Protein AF-A0AA87ANX9-F1 (afdb_monomer)

Secondary structure (DSSP, 8-state):
-------EEEEETTEEEEEE-HHHHHHHHT--HHHHHHTTSGGG-SSSSEEEEE-------

Radius of gyration: 12.26 Å; Cα contacts (8 Å, |Δi|>4): 83; chains: 1; bounding box: 32×35×22 Å

Organism: NCBI:txid562981

Nearest PDB structures (foldseek):
  8b6e-assembly2_B  TM=5.545E-01  e=3.489E+00  Paulinella chromatophora
  5dvy-assembly1_A  TM=4.180E-01  e=5.687E+00  Enterococcus faecium DO
  6g0k-assembly1_A  TM=4.118E-01  e=7.011E+00  Enterococcus faecium
  4dki-assembly3_A  TM=4.223E-01  e=5.687E+00  Staphylococcus aureus subsp. aureus COL

Se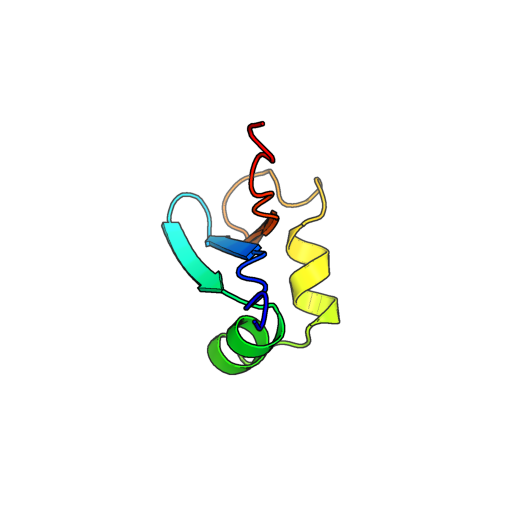quence (61 aa):
MANIEKDYALYYGDELIFVGTMKEMAEFTNKRIETLYTYGNKRYKDRNTYLLIKIEEDEEC

Mean predicted aligned error: 7.39 Å

Solvent-accessible surface area (backbone atoms only — not comparable to full-atom values): 3727 Å² total; per-residue (Å²): 127,85,80,76,59,59,38,32,37,35,26,49,56,93,45,82,75,49,76,34,35,66,66,59,49,21,67,74,68,73,45,56,57,73,60,53,57,55,26,50,38,81,86,39,73,63,86,80,37,51,32,39,43,76,51,74,82,80,84,86,125

Foldseek 3Di:
DDPQCQFKWKDFFPRTDDTGDLVVVCVVVVHDSVVLVVLCDPVVVDHGGMHMDTDDDPPDD

pLDDT: mean 79.45, std 16.28, range [32.88, 94.0]

Structure (mmCIF, N/CA/C/O backbone):
data_AF-A0AA87ANX9-F1
#
_entry.id   AF-A0AA87ANX9-F1
#
loop_
_atom_site.group_PDB
_atom_site.id
_atom_site.type_symbol
_atom_site.label_atom_id
_atom_site.label_alt_id
_atom_site.label_comp_id
_atom_site.label_asym_id
_atom_site.label_entity_id
_atom_site.label_seq_id
_atom_site.pdbx_PDB_ins_code
_atom_site.Cartn_x
_atom_site.Cartn_y
_atom_site.Cartn_z
_atom_site.occupancy
_atom_site.B_iso_or_equiv
_atom_site.auth_seq_id
_atom_site.auth_comp_id
_atom_site.auth_asym_id
_atom_site.auth_atom_id
_atom_site.pdbx_PDB_model_num
ATOM 1 N N . MET A 1 1 ? -15.650 20.210 2.549 1.00 32.88 1 MET A N 1
ATOM 2 C CA . MET A 1 1 ? -16.192 18.888 2.161 1.00 32.88 1 MET A CA 1
ATOM 3 C C . MET A 1 1 ? -15.024 17.927 2.192 1.00 32.88 1 MET A C 1
ATOM 5 O O . MET A 1 1 ? -13.943 18.352 1.823 1.00 32.88 1 MET A O 1
ATOM 9 N N . ALA A 1 2 ? -15.202 16.748 2.786 1.00 39.56 2 ALA A N 1
ATOM 10 C CA . ALA A 1 2 ? -14.111 15.865 3.191 1.00 39.56 2 ALA A CA 1
ATOM 11 C C . ALA A 1 2 ? -13.150 15.574 2.025 1.00 39.56 2 ALA A C 1
ATOM 13 O O . ALA A 1 2 ? -13.562 14.942 1.055 1.00 39.56 2 ALA A O 1
ATOM 14 N N . ASN A 1 3 ? -11.899 16.034 2.145 1.00 47.34 3 ASN A N 1
ATOM 15 C CA . ASN A 1 3 ? -10.774 15.490 1.392 1.00 47.34 3 ASN A CA 1
ATOM 16 C C . ASN A 1 3 ? -10.690 14.023 1.794 1.00 47.34 3 ASN A C 1
ATOM 18 O O . ASN A 1 3 ? -10.197 13.687 2.868 1.00 47.34 3 ASN A O 1
ATOM 22 N N . ILE A 1 4 ? -11.301 13.152 0.999 1.00 52.16 4 ILE A N 1
ATOM 23 C CA . ILE A 1 4 ? -11.083 11.722 1.138 1.00 52.16 4 ILE A CA 1
ATOM 24 C C . ILE A 1 4 ? -9.702 11.514 0.527 1.00 52.16 4 ILE A C 1
ATOM 26 O O . ILE A 1 4 ? -9.590 11.350 -0.683 1.00 52.16 4 ILE A O 1
ATOM 30 N N . GLU A 1 5 ? -8.689 11.650 1.385 1.00 54.56 5 GLU A N 1
ATOM 31 C CA . GLU A 1 5 ? -7.247 11.485 1.163 1.00 54.56 5 GLU A CA 1
ATOM 32 C C . GLU A 1 5 ? -6.946 10.159 0.440 1.00 54.56 5 GLU A C 1
ATOM 34 O O . GLU A 1 5 ? -6.575 9.147 1.041 1.00 54.56 5 GLU A O 1
ATOM 39 N N . LYS A 1 6 ? -7.156 10.109 -0.880 1.00 61.25 6 LYS A N 1
ATOM 40 C CA . LYS A 1 6 ? -6.687 9.011 -1.733 1.00 61.25 6 LYS A CA 1
ATOM 41 C C . LYS A 1 6 ? -5.203 9.219 -2.000 1.00 61.25 6 LYS A C 1
ATOM 43 O O . LYS A 1 6 ? -4.785 9.488 -3.119 1.00 61.25 6 LYS A O 1
ATOM 48 N N . ASP A 1 7 ? -4.421 9.065 -0.944 1.00 78.1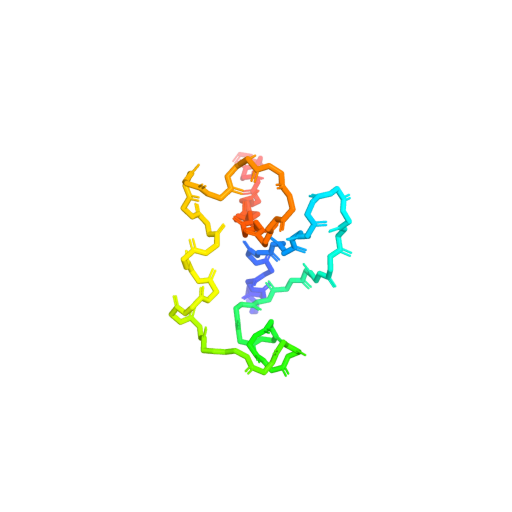9 7 ASP A N 1
ATOM 49 C CA . ASP A 1 7 ? -3.040 9.528 -0.921 1.00 78.19 7 ASP A CA 1
ATOM 50 C C . ASP A 1 7 ? -2.042 8.470 -1.386 1.00 78.19 7 ASP A C 1
ATOM 52 O O . ASP A 1 7 ? -0.867 8.790 -1.531 1.00 78.19 7 ASP A O 1
ATOM 56 N N . TYR A 1 8 ? -2.441 7.203 -1.576 1.00 89.38 8 TYR A N 1
ATOM 57 C CA . TYR A 1 8 ? -1.474 6.128 -1.805 1.00 89.38 8 TYR A CA 1
ATOM 58 C C . TYR A 1 8 ? -1.910 5.072 -2.825 1.00 89.38 8 TYR A C 1
ATOM 60 O O . TYR A 1 8 ? -3.058 4.627 -2.861 1.00 89.38 8 TYR A O 1
ATOM 68 N N . ALA A 1 9 ? -0.932 4.600 -3.597 1.00 91.50 9 ALA A N 1
ATOM 69 C CA . ALA A 1 9 ? -1.014 3.428 -4.457 1.00 91.50 9 ALA A CA 1
ATOM 70 C C . ALA A 1 9 ? 0.004 2.368 -4.012 1.00 91.50 9 ALA A C 1
ATOM 72 O O . ALA A 1 9 ? 1.177 2.673 -3.785 1.00 91.50 9 ALA A O 1
ATOM 73 N N . LEU A 1 10 ? -0.439 1.115 -3.904 1.00 92.19 10 LEU A N 1
ATOM 74 C CA . LEU A 1 10 ? 0.397 -0.040 -3.593 1.00 92.19 10 LEU A CA 1
ATOM 75 C C . LEU A 1 10 ? 0.602 -0.884 -4.845 1.00 92.19 10 LEU A C 1
ATOM 77 O O . LEU A 1 10 ? -0.363 -1.357 -5.444 1.00 92.19 10 LEU A O 1
ATOM 81 N N . TYR A 1 11 ? 1.862 -1.127 -5.175 1.00 91.00 11 TYR A N 1
ATOM 82 C CA . TYR A 1 11 ? 2.282 -1.995 -6.266 1.00 91.00 11 TYR A CA 1
ATOM 83 C C . TYR A 1 11 ? 3.001 -3.228 -5.730 1.00 91.00 11 TYR A C 1
ATOM 85 O O . TYR A 1 11 ? 3.619 -3.170 -4.666 1.00 91.00 11 TYR A O 1
ATOM 93 N N . TYR A 1 12 ? 2.966 -4.324 -6.485 1.00 88.00 12 TYR A N 1
ATOM 94 C CA . TYR A 1 12 ? 3.869 -5.461 -6.326 1.00 88.00 12 TYR A CA 1
ATOM 95 C C . TYR A 1 12 ? 4.557 -5.727 -7.667 1.00 88.00 12 TYR A C 1
ATOM 97 O O . TYR A 1 12 ? 3.931 -6.183 -8.623 1.00 88.00 12 TYR A O 1
ATOM 105 N N . GLY A 1 13 ? 5.847 -5.394 -7.763 1.00 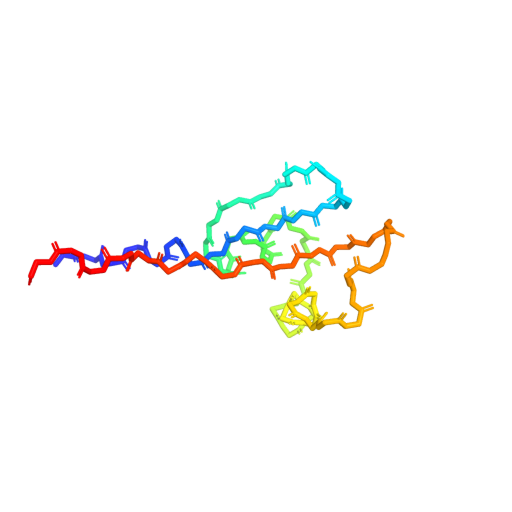84.50 13 GLY A N 1
ATOM 1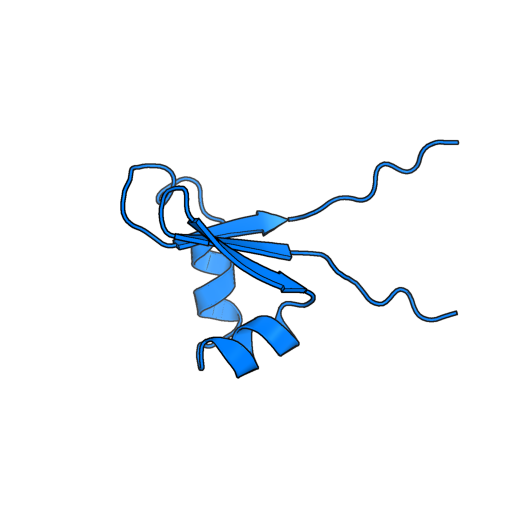06 C CA . GLY A 1 13 ? 6.510 -5.325 -9.068 1.00 84.50 13 GLY A CA 1
ATOM 107 C C . GLY A 1 13 ? 5.833 -4.285 -9.969 1.00 84.50 13 GLY A C 1
ATOM 108 O O . GLY A 1 13 ? 5.755 -3.120 -9.589 1.00 84.50 13 GLY A O 1
ATOM 109 N N . ASP A 1 14 ? 5.333 -4.721 -11.126 1.00 84.38 14 ASP A N 1
ATOM 110 C CA . ASP A 1 14 ? 4.640 -3.865 -12.102 1.00 84.38 14 ASP A CA 1
ATOM 111 C C . ASP A 1 14 ? 3.101 -3.924 -11.969 1.00 84.38 14 ASP A C 1
ATOM 113 O O . ASP A 1 14 ? 2.381 -3.266 -12.719 1.00 84.38 14 ASP A O 1
ATOM 117 N N . GLU A 1 15 ? 2.576 -4.710 -11.024 1.00 89.44 15 GLU A N 1
ATOM 118 C CA . GLU A 1 15 ? 1.137 -4.883 -10.818 1.00 89.44 15 GLU A CA 1
ATOM 119 C C . GLU A 1 15 ? 0.604 -3.889 -9.780 1.00 89.44 15 GLU A C 1
ATOM 121 O O . GLU A 1 15 ? 1.131 -3.794 -8.667 1.00 89.44 15 GLU A O 1
ATOM 126 N N . LEU A 1 16 ? -0.462 -3.161 -10.128 1.00 91.25 16 LEU A N 1
ATOM 127 C CA . LEU A 1 16 ? -1.192 -2.311 -9.190 1.00 91.25 16 LEU A CA 1
ATOM 128 C C . LEU A 1 16 ? -2.114 -3.173 -8.322 1.00 91.25 16 LEU A C 1
ATOM 130 O O . LEU A 1 16 ? -3.039 -3.802 -8.827 1.00 91.25 16 LEU A O 1
ATOM 134 N N . ILE A 1 17 ? -1.890 -3.146 -7.012 1.00 93.25 17 ILE A N 1
ATOM 135 C CA . ILE A 1 17 ? -2.624 -3.963 -6.041 1.00 93.25 17 ILE A CA 1
ATOM 136 C C . ILE A 1 17 ? -3.779 -3.184 -5.410 1.00 93.25 17 ILE A C 1
ATOM 138 O O . ILE A 1 17 ? -4.868 -3.725 -5.235 1.00 93.25 17 ILE A O 1
ATOM 142 N N . PHE A 1 18 ? -3.546 -1.925 -5.027 1.00 93.12 18 PHE A N 1
ATOM 143 C CA . PHE A 1 18 ? -4.537 -1.128 -4.300 1.00 93.12 18 PHE A CA 1
ATOM 144 C C . PHE A 1 18 ? -4.309 0.376 -4.475 1.00 93.12 18 PHE A C 1
ATOM 146 O O . PHE A 1 18 ? -3.164 0.819 -4.540 1.00 93.12 18 PHE A O 1
ATOM 153 N N . VAL A 1 19 ? -5.387 1.164 -4.480 1.00 92.25 19 VAL A N 1
ATOM 154 C CA . VAL A 1 19 ? -5.350 2.635 -4.418 1.00 92.25 19 VAL A CA 1
ATOM 155 C C . VAL A 1 19 ? -6.372 3.112 -3.396 1.00 92.25 19 VAL A C 1
ATOM 157 O O . VAL A 1 19 ? -7.536 2.722 -3.468 1.00 92.25 19 VAL A O 1
ATOM 160 N N . GLY A 1 20 ? -5.952 3.970 -2.470 1.00 91.31 20 GLY A N 1
ATOM 161 C CA . GLY A 1 20 ? -6.827 4.535 -1.447 1.00 9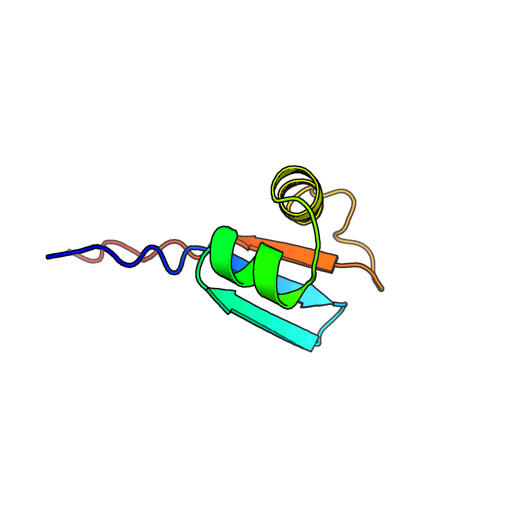1.31 20 GLY A CA 1
ATOM 162 C C . GLY A 1 20 ? -6.051 5.075 -0.251 1.00 91.31 20 GLY A C 1
ATOM 163 O O . GLY A 1 20 ? -4.855 5.354 -0.337 1.00 91.31 20 GLY A O 1
ATOM 164 N N . THR A 1 21 ? -6.738 5.206 0.880 1.00 91.06 21 THR A N 1
ATOM 165 C CA . THR A 1 21 ? -6.122 5.627 2.143 1.00 91.06 21 THR A CA 1
ATOM 166 C C . THR A 1 21 ? -5.247 4.510 2.728 1.00 91.06 21 THR A C 1
ATOM 168 O O . THR A 1 21 ? -5.455 3.317 2.483 1.00 91.06 21 THR A O 1
ATOM 171 N N . MET A 1 22 ? -4.311 4.870 3.612 1.00 89.69 22 MET A N 1
ATOM 172 C CA . MET A 1 22 ? -3.524 3.881 4.367 1.00 89.69 22 MET A CA 1
ATOM 173 C C . MET A 1 22 ? -4.386 2.966 5.240 1.00 89.69 22 MET A C 1
ATOM 175 O O . MET A 1 22 ? -4.020 1.814 5.474 1.00 89.69 22 MET A O 1
ATOM 179 N N . LYS A 1 23 ? -5.525 3.468 5.732 1.00 91.00 23 LYS A N 1
ATOM 180 C CA . LYS A 1 23 ? -6.445 2.685 6.558 1.00 91.00 23 LYS A CA 1
ATOM 181 C C . LYS A 1 23 ? -7.122 1.593 5.734 1.00 91.00 23 LYS A C 1
ATOM 183 O O . LYS A 1 23 ? -7.055 0.431 6.120 1.00 91.00 23 LYS A O 1
ATOM 188 N N . GLU A 1 24 ? -7.683 1.951 4.582 1.00 92.00 24 GLU A N 1
ATOM 189 C CA . GLU A 1 24 ? -8.317 0.981 3.683 1.00 92.00 24 GLU A CA 1
ATOM 190 C C . GLU A 1 24 ? -7.296 -0.046 3.175 1.00 92.00 24 GLU A C 1
ATOM 192 O O . GLU A 1 24 ? -7.583 -1.239 3.117 1.00 92.00 24 GLU A O 1
ATOM 197 N N . MET A 1 25 ? -6.065 0.390 2.888 1.00 93.00 25 MET A N 1
ATOM 198 C CA . MET A 1 25 ? -4.983 -0.507 2.485 1.00 93.00 25 MET A CA 1
ATOM 199 C C . MET A 1 25 ? -4.575 -1.476 3.604 1.00 93.00 25 MET A C 1
ATOM 201 O O . MET A 1 25 ? -4.287 -2.646 3.339 1.00 93.00 25 MET A O 1
ATOM 205 N N . ALA A 1 26 ? -4.548 -1.023 4.859 1.00 92.62 26 ALA A N 1
ATOM 206 C CA . ALA A 1 26 ? -4.271 -1.874 6.015 1.00 92.62 26 ALA A CA 1
ATOM 207 C C . ALA A 1 26 ? -5.361 -2.936 6.209 1.00 92.62 26 ALA A C 1
ATOM 209 O O . ALA A 1 26 ? -5.036 -4.097 6.456 1.00 92.62 26 ALA A O 1
ATOM 210 N N . GLU A 1 27 ? -6.630 -2.561 6.034 1.00 94.00 27 GLU A N 1
ATOM 211 C CA . GLU A 1 27 ? -7.768 -3.484 6.084 1.00 94.00 27 GLU A CA 1
ATOM 212 C C . GLU A 1 27 ? -7.734 -4.490 4.923 1.00 94.00 27 GLU A C 1
ATOM 214 O O . GLU A 1 27 ? -7.897 -5.688 5.148 1.00 94.00 27 GLU A O 1
ATOM 219 N N . PHE A 1 28 ? -7.430 -4.035 3.702 1.00 92.88 28 PHE A N 1
ATOM 220 C CA . PHE A 1 28 ? -7.327 -4.889 2.515 1.00 92.88 28 PHE A CA 1
ATOM 221 C C . PHE A 1 28 ? -6.171 -5.896 2.602 1.00 92.88 28 PHE A C 1
ATOM 223 O O . PHE A 1 28 ? -6.332 -7.075 2.295 1.00 92.88 28 PHE A O 1
ATOM 230 N N . THR A 1 29 ? -4.989 -5.444 3.031 1.00 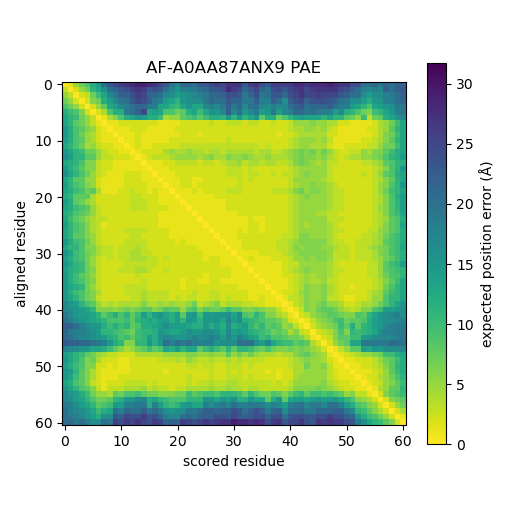89.50 29 THR A N 1
ATOM 231 C CA . THR A 1 29 ? -3.777 -6.282 3.084 1.00 89.50 29 THR A CA 1
ATOM 232 C C . THR A 1 29 ? -3.611 -7.045 4.400 1.00 89.50 29 THR A C 1
ATOM 234 O O . THR A 1 29 ? -2.713 -7.885 4.505 1.00 89.50 29 THR A O 1
ATOM 237 N N . ASN A 1 30 ? -4.437 -6.744 5.410 1.00 93.94 30 ASN A N 1
ATOM 238 C CA . ASN A 1 30 ? -4.294 -7.202 6.794 1.00 93.94 30 ASN A CA 1
ATOM 239 C C . ASN A 1 30 ? -2.888 -6.927 7.377 1.00 93.94 30 ASN A C 1
ATOM 241 O O . ASN A 1 30 ? -2.307 -7.743 8.100 1.00 93.94 30 ASN A O 1
ATOM 245 N N . LYS A 1 31 ? -2.298 -5.780 7.018 1.00 90.88 31 LYS A N 1
ATOM 246 C CA . LYS A 1 31 ? -0.977 -5.332 7.487 1.00 90.88 31 LYS A CA 1
ATOM 247 C C . LYS A 1 31 ? -1.111 -4.106 8.374 1.00 90.88 31 LYS A C 1
ATOM 249 O O . LYS A 1 31 ? -2.039 -3.317 8.250 1.00 90.88 31 LYS A O 1
ATOM 254 N N . ARG A 1 32 ? -0.125 -3.903 9.249 1.00 92.56 32 ARG A N 1
ATOM 255 C CA . ARG A 1 32 ? -0.026 -2.663 10.024 1.00 92.56 32 ARG A CA 1
ATOM 256 C C . ARG A 1 32 ? 0.340 -1.501 9.106 1.00 92.56 32 ARG A C 1
ATOM 258 O O . ARG A 1 32 ? 1.192 -1.649 8.232 1.00 92.56 32 ARG A O 1
ATOM 265 N N . ILE A 1 33 ? -0.228 -0.331 9.384 1.00 90.62 33 ILE A N 1
ATOM 266 C CA . ILE A 1 33 ? 0.092 0.926 8.690 1.00 90.62 33 ILE A CA 1
ATOM 267 C C . ILE A 1 33 ? 1.605 1.208 8.722 1.00 90.62 33 ILE A C 1
ATOM 269 O O . ILE A 1 33 ? 2.185 1.563 7.701 1.00 90.62 33 ILE A O 1
ATOM 273 N N . GLU A 1 34 ? 2.270 0.964 9.857 1.00 90.25 34 GLU A N 1
ATOM 274 C CA . GLU A 1 34 ? 3.729 1.104 9.991 1.00 90.25 34 GLU A CA 1
ATOM 275 C C . GLU A 1 34 ? 4.490 0.243 8.974 1.00 90.25 34 GLU A C 1
ATOM 277 O O . GLU A 1 34 ? 5.450 0.702 8.362 1.00 90.25 34 GLU A O 1
ATOM 282 N N . THR A 1 35 ? 4.036 -0.996 8.752 1.00 90.00 35 THR A N 1
ATOM 283 C CA . THR A 1 35 ? 4.617 -1.906 7.758 1.00 90.00 35 THR A CA 1
ATOM 284 C C . THR A 1 35 ? 4.401 -1.386 6.343 1.00 90.00 35 THR A C 1
ATOM 286 O O . THR A 1 3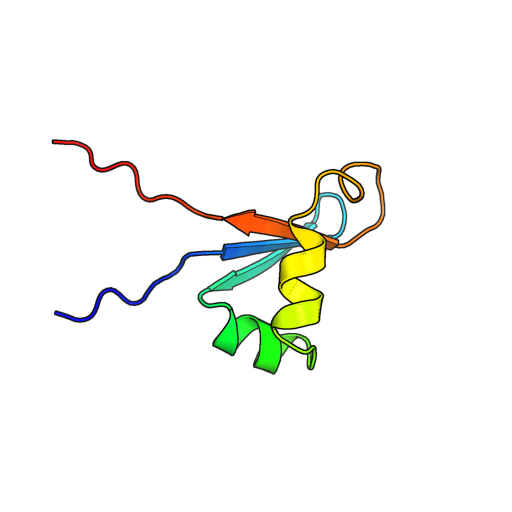5 ? 5.339 -1.404 5.550 1.00 90.00 35 THR A O 1
ATOM 289 N N . LEU A 1 36 ? 3.204 -0.887 6.032 1.00 90.19 36 LEU A N 1
ATOM 290 C CA . LEU A 1 36 ? 2.900 -0.318 4.719 1.00 90.19 36 LEU A CA 1
ATOM 291 C C . LEU A 1 36 ? 3.811 0.877 4.399 1.00 90.19 36 LEU A C 1
ATOM 293 O O . LEU A 1 36 ? 4.377 0.927 3.310 1.00 90.19 36 LEU A O 1
ATOM 297 N N . TYR A 1 37 ? 4.063 1.771 5.362 1.00 88.50 37 TYR A N 1
ATOM 298 C CA . TYR A 1 37 ? 5.000 2.886 5.170 1.00 88.50 37 TYR A CA 1
ATOM 299 C C . TYR A 1 37 ? 6.428 2.431 4.854 1.00 88.50 37 TYR A C 1
ATOM 301 O O . TYR A 1 37 ? 7.149 3.130 4.138 1.00 88.50 37 TYR A O 1
ATOM 309 N N . THR A 1 38 ? 6.850 1.250 5.324 1.00 87.19 38 THR A N 1
ATOM 310 C CA . THR A 1 38 ? 8.176 0.730 4.961 1.00 87.19 38 THR A CA 1
ATOM 311 C C . THR A 1 38 ? 8.305 0.472 3.461 1.00 87.19 38 THR A C 1
ATOM 313 O O . THR A 1 38 ? 9.393 0.669 2.925 1.00 87.19 38 THR A O 1
ATOM 316 N N . TYR A 1 39 ? 7.213 0.135 2.765 1.00 86.50 39 TYR A N 1
ATOM 317 C CA . TYR A 1 39 ? 7.198 -0.109 1.318 1.00 86.50 39 TYR A CA 1
ATOM 318 C C . TYR A 1 39 ? 7.392 1.166 0.485 1.00 86.50 39 TYR A C 1
ATOM 320 O O . TYR A 1 39 ? 7.703 1.076 -0.698 1.00 86.50 39 TYR A O 1
ATOM 328 N N . GLY A 1 40 ? 7.268 2.355 1.084 1.00 83.94 40 GLY A N 1
ATOM 329 C CA . GLY A 1 40 ? 7.635 3.621 0.436 1.00 83.94 40 GLY A CA 1
ATOM 330 C C . GLY A 1 40 ? 9.140 3.910 0.469 1.00 83.94 40 GLY A C 1
ATOM 331 O O . GLY A 1 40 ? 9.612 4.887 -0.111 1.00 83.94 40 GLY A O 1
ATOM 332 N N . ASN A 1 41 ? 9.931 3.087 1.166 1.00 79.12 41 ASN A N 1
ATOM 333 C CA . ASN A 1 41 ? 11.369 3.289 1.275 1.00 79.12 41 ASN A CA 1
ATOM 334 C C . ASN A 1 41 ? 12.089 2.858 -0.016 1.00 79.12 41 ASN A C 1
ATOM 336 O O . ASN A 1 41 ? 11.868 1.763 -0.531 1.00 79.12 41 ASN A O 1
ATOM 340 N N . LYS A 1 42 ? 13.039 3.681 -0.485 1.00 64.38 42 LYS A N 1
ATOM 341 C CA . LYS A 1 42 ? 13.849 3.464 -1.702 1.00 64.38 42 LYS A CA 1
ATOM 342 C C . LYS A 1 42 ? 14.568 2.108 -1.766 1.00 64.38 42 LYS A C 1
ATOM 344 O O . LYS A 1 42 ? 14.965 1.702 -2.852 1.00 64.38 42 LYS A O 1
ATOM 349 N N . ARG A 1 43 ? 14.735 1.405 -0.640 1.00 61.41 43 ARG A N 1
ATOM 350 C CA . ARG A 1 43 ? 15.288 0.038 -0.602 1.00 61.41 43 ARG A CA 1
ATOM 351 C C . ARG A 1 43 ? 14.427 -1.002 -1.330 1.00 61.41 43 ARG A C 1
ATOM 353 O O . ARG A 1 43 ? 14.964 -2.025 -1.727 1.00 61.41 43 ARG A O 1
ATOM 360 N N . TYR A 1 44 ? 13.136 -0.737 -1.524 1.00 59.03 44 TYR A N 1
ATOM 361 C CA . TYR A 1 44 ? 12.192 -1.642 -2.189 1.00 59.03 44 TYR A CA 1
ATOM 362 C C . TYR A 1 44 ? 12.007 -1.341 -3.684 1.00 59.03 44 TYR A C 1
ATOM 364 O O . TYR A 1 44 ? 11.062 -1.808 -4.310 1.00 59.03 44 TYR A O 1
ATOM 372 N N . LYS A 1 45 ? 12.906 -0.541 -4.270 1.00 60.47 45 LYS A N 1
ATOM 373 C CA . LYS A 1 45 ? 12.850 -0.171 -5.688 1.00 60.47 45 LYS A CA 1
ATOM 374 C C . LYS A 1 45 ? 13.318 -1.299 -6.621 1.00 60.47 45 LYS A C 1
ATOM 376 O O . L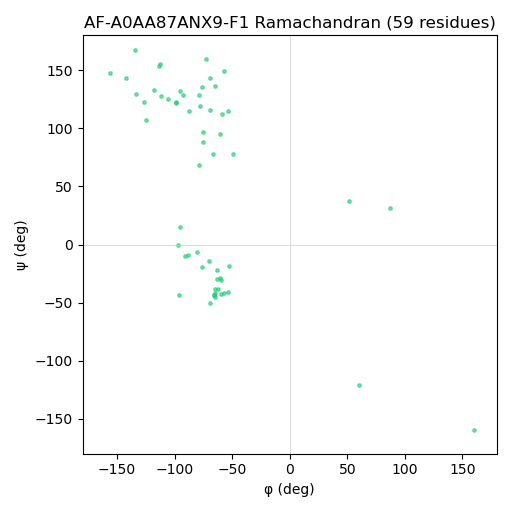YS A 1 45 ? 12.989 -1.283 -7.804 1.00 60.47 45 LYS A O 1
ATOM 381 N N . ASP A 1 46 ? 14.058 -2.273 -6.093 1.00 61.66 46 ASP A N 1
ATOM 382 C CA . ASP A 1 46 ? 14.586 -3.408 -6.847 1.00 61.66 46 ASP A CA 1
ATOM 383 C C . ASP A 1 46 ? 13.660 -4.636 -6.738 1.00 61.66 46 ASP A C 1
ATOM 385 O O . ASP A 1 46 ? 13.156 -4.983 -5.671 1.00 61.66 46 ASP A O 1
ATOM 389 N N . ARG A 1 47 ? 13.382 -5.224 -7.906 1.00 61.34 47 ARG A N 1
ATOM 390 C CA . ARG A 1 47 ? 12.163 -5.957 -8.302 1.00 61.34 47 ARG A CA 1
ATOM 391 C C . ARG A 1 47 ? 11.764 -7.169 -7.432 1.00 61.34 47 ARG A C 1
ATOM 393 O O . ARG A 1 47 ? 12.613 -7.919 -6.962 1.00 61.34 47 ARG A O 1
ATOM 400 N N . ASN A 1 48 ? 10.439 -7.391 -7.368 1.00 70.94 48 ASN A N 1
ATOM 401 C CA . ASN A 1 48 ? 9.649 -8.425 -6.650 1.00 70.94 48 ASN A CA 1
ATOM 402 C C . ASN A 1 48 ? 9.243 -8.117 -5.198 1.00 70.94 48 ASN A C 1
ATOM 404 O O . ASN A 1 48 ? 9.087 -9.020 -4.372 1.00 70.94 48 ASN A O 1
ATOM 408 N N . THR A 1 49 ? 9.020 -6.847 -4.880 1.00 83.38 49 THR A N 1
ATOM 409 C CA . THR A 1 49 ? 8.521 -6.427 -3.567 1.00 83.38 49 THR A CA 1
ATOM 410 C C . THR A 1 49 ? 7.395 -5.408 -3.696 1.00 83.38 49 THR A C 1
ATOM 412 O O . THR A 1 49 ? 7.143 -4.866 -4.773 1.00 83.38 49 THR A O 1
ATOM 415 N N . TYR A 1 50 ? 6.717 -5.168 -2.576 1.00 87.69 50 TYR A N 1
ATOM 416 C CA . TYR A 1 50 ? 5.755 -4.092 -2.438 1.00 87.69 50 TYR A CA 1
ATOM 417 C C . TYR A 1 50 ? 6.424 -2.724 -2.554 1.00 87.69 50 TYR A C 1
ATOM 419 O O . TYR A 1 50 ? 7.459 -2.487 -1.926 1.00 87.69 50 TYR A O 1
ATOM 427 N N . LEU A 1 51 ? 5.782 -1.834 -3.303 1.00 89.94 51 LEU A N 1
ATOM 428 C CA . LEU A 1 51 ? 6.149 -0.433 -3.443 1.00 89.94 51 LEU A CA 1
ATOM 429 C C . LEU A 1 51 ? 4.930 0.430 -3.121 1.00 89.94 51 LEU A C 1
ATOM 431 O O . LEU A 1 51 ? 3.883 0.290 -3.749 1.00 89.94 51 LEU A O 1
ATOM 435 N N . LEU A 1 52 ? 5.077 1.322 -2.145 1.00 90.81 52 LEU A N 1
ATOM 436 C CA . LEU A 1 52 ? 4.061 2.315 -1.810 1.00 90.81 52 LEU A CA 1
ATOM 437 C C . LEU A 1 52 ? 4.431 3.646 -2.467 1.00 90.81 52 LEU A C 1
ATOM 439 O O . LEU A 1 52 ? 5.510 4.184 -2.219 1.00 90.81 52 LEU A O 1
ATOM 443 N N . ILE A 1 53 ? 3.532 4.182 -3.281 1.00 89.38 53 ILE A N 1
ATOM 444 C CA . ILE A 1 53 ? 3.680 5.480 -3.937 1.00 89.38 53 ILE A CA 1
ATOM 445 C C . ILE A 1 53 ? 2.648 6.423 -3.336 1.00 89.38 53 ILE A C 1
ATOM 447 O O . ILE A 1 53 ? 1.469 6.083 -3.296 1.00 89.38 53 ILE A O 1
ATOM 451 N N . LYS A 1 54 ? 3.091 7.594 -2.870 1.00 88.44 54 LYS A N 1
ATOM 452 C CA . LYS A 1 54 ? 2.183 8.669 -2.475 1.00 88.44 54 LYS A CA 1
ATOM 453 C C . LYS A 1 54 ? 1.682 9.380 -3.735 1.00 88.44 54 LYS A C 1
ATOM 455 O O . LYS A 1 54 ? 2.492 9.755 -4.579 1.00 88.44 54 LYS A O 1
ATOM 460 N N . ILE A 1 55 ? 0.372 9.522 -3.858 1.00 87.31 55 ILE A N 1
ATOM 461 C CA . ILE A 1 55 ? -0.303 10.309 -4.882 1.00 87.31 55 ILE A CA 1
ATOM 462 C C . ILE A 1 55 ? -0.387 11.727 -4.325 1.00 87.31 55 ILE A C 1
ATOM 464 O O . ILE A 1 55 ? -1.007 11.953 -3.290 1.00 87.31 55 ILE A O 1
ATOM 468 N N . GLU A 1 56 ? 0.298 12.662 -4.968 1.00 80.19 56 GLU A N 1
ATOM 469 C CA . GLU A 1 56 ? 0.123 14.086 -4.698 1.00 80.19 56 GLU A CA 1
ATOM 470 C C . GLU A 1 56 ? -0.816 14.610 -5.786 1.00 80.19 56 GLU A C 1
ATOM 472 O O . GLU A 1 56 ? -0.556 14.406 -6.972 1.00 80.19 56 GLU A O 1
ATOM 477 N N . GLU A 1 57 ? -1.956 15.179 -5.392 1.00 68.38 57 GLU A N 1
ATOM 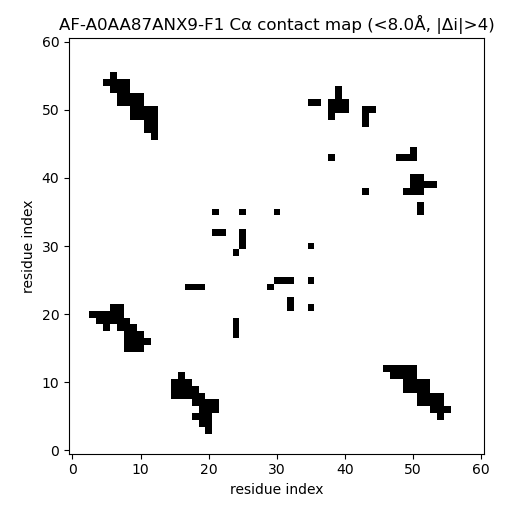478 C CA . GLU A 1 57 ? -2.773 15.947 -6.328 1.00 68.38 57 GLU A CA 1
ATOM 479 C C . GLU A 1 57 ? -1.979 17.216 -6.647 1.00 68.38 57 GLU A C 1
ATOM 481 O O . GLU A 1 57 ? -1.678 17.997 -5.744 1.00 68.38 57 GLU A O 1
ATOM 486 N N . ASP A 1 58 ? -1.575 17.390 -7.907 1.00 59.50 58 ASP A N 1
ATOM 487 C CA . ASP A 1 58 ? -1.013 18.658 -8.362 1.00 59.50 58 ASP A CA 1
ATOM 488 C C . ASP A 1 58 ? -2.077 19.742 -8.121 1.00 59.50 58 ASP A C 1
ATOM 490 O O . ASP A 1 58 ? -3.137 19.737 -8.753 1.00 59.50 58 ASP A O 1
ATOM 494 N N . GLU A 1 59 ? -1.820 20.661 -7.186 1.00 54.78 59 GLU A N 1
ATOM 495 C CA . GLU A 1 59 ? -2.577 21.909 -7.066 1.00 54.78 59 GLU A CA 1
ATOM 496 C C . GLU A 1 59 ? -2.295 22.765 -8.318 1.00 54.78 59 GLU A C 1
ATOM 498 O O . GLU A 1 59 ? -1.496 23.699 -8.293 1.00 54.78 59 GLU A O 1
ATOM 503 N N . GLU A 1 60 ? -2.925 22.448 -9.453 1.00 56.69 60 GLU A N 1
ATOM 504 C CA . GLU A 1 60 ? -3.058 23.404 -10.553 1.00 56.69 60 GLU A CA 1
ATOM 505 C C . GLU A 1 60 ? -4.133 24.440 -10.186 1.00 56.69 60 GLU A C 1
ATOM 507 O O . GLU A 1 60 ? -5.326 24.191 -10.375 1.00 56.69 60 GLU A O 1
ATOM 512 N N . CYS A 1 61 ? -3.707 25.599 -9.662 1.00 43.84 61 CYS A N 1
ATOM 513 C CA . CYS A 1 61 ? -4.103 26.950 -10.118 1.00 43.84 61 CYS A CA 1
ATOM 514 C C . CYS A 1 61 ? -3.463 28.063 -9.275 1.00 43.84 61 CYS A C 1
ATOM 516 O O . CYS A 1 61 ? -3.822 28.199 -8.084 1.00 43.84 61 CYS A O 1
#